Protein AF-A0A7V3WPP1-F1 (afdb_monomer_lite)

Secondary structure (DSSP, 8-state):
--GGGGHHHHHHHHHHHHHH---SS--HHHHHHHHHHHHHHHHHHHHT--TT--EEEEE-SSEEEEEE--SSSSPEEEEEE----TTS--S--------

pLDDT: mean 90.32, std 13.7, range [46.19, 98.62]

Sequence (99 aa):
MTVDWFEPEMTQALEAYSKYIVCVDKTPEDCKRSLRSLMEKAIKAYLGRGPNLRHGIALDRHLTVILSQTDGDRPLCGIYFNLHSPYQKGLGQRTTKAA

Radius of gyration: 15.81 Å; chains: 1; bounding box: 43×26×37 Å

Structure (mmCIF, N/CA/C/O backbone):
data_AF-A0A7V3WPP1-F1
#
_entry.id   AF-A0A7V3WPP1-F1
#
loop_
_atom_site.group_PDB
_atom_site.id
_atom_site.type_symbol
_atom_site.label_atom_id
_atom_site.label_alt_id
_atom_site.label_comp_id
_atom_site.label_asym_id
_atom_site.label_entity_id
_atom_site.label_seq_id
_atom_site.pdbx_PDB_ins_code
_atom_site.Cartn_x
_atom_site.Cartn_y
_atom_site.Cartn_z
_atom_site.occupancy
_atom_site.B_iso_or_equiv
_atom_site.auth_seq_id
_atom_site.auth_comp_id
_atom_site.auth_asym_id
_atom_site.auth_atom_id
_atom_site.pdbx_PDB_model_num
ATOM 1 N N . MET A 1 1 ? 13.350 -2.616 -8.752 1.00 87.44 1 MET A N 1
ATOM 2 C CA . MET A 1 1 ? 12.389 -1.914 -7.878 1.00 87.44 1 MET A CA 1
ATOM 3 C C . MET A 1 1 ? 11.969 -2.863 -6.769 1.00 87.44 1 MET A C 1
ATOM 5 O O . MET A 1 1 ? 11.411 -3.909 -7.077 1.00 87.44 1 MET A O 1
ATOM 9 N N . THR A 1 2 ? 12.312 -2.550 -5.522 1.00 93.56 2 THR A N 1
ATOM 10 C CA . THR A 1 2 ? 11.959 -3.340 -4.329 1.00 93.56 2 THR A CA 1
ATOM 11 C C . THR A 1 2 ? 11.008 -2.540 -3.442 1.00 93.56 2 THR A C 1
ATOM 13 O O . THR A 1 2 ? 10.777 -1.360 -3.697 1.00 93.56 2 THR A O 1
ATOM 16 N N . VAL A 1 3 ? 10.439 -3.173 -2.415 1.00 95.00 3 VAL A N 1
ATOM 17 C CA . VAL A 1 3 ? 9.540 -2.500 -1.460 1.00 95.00 3 VAL A CA 1
ATOM 18 C C . VAL A 1 3 ? 10.240 -1.349 -0.746 1.00 95.00 3 VAL A C 1
ATOM 20 O O . VAL A 1 3 ? 9.644 -0.292 -0.580 1.00 95.00 3 VAL A O 1
ATOM 23 N N . ASP A 1 4 ? 11.514 -1.529 -0.399 1.00 95.31 4 ASP A N 1
ATOM 24 C CA . ASP A 1 4 ? 12.275 -0.565 0.403 1.00 95.31 4 ASP A CA 1
ATOM 25 C C . ASP A 1 4 ? 12.445 0.793 -0.309 1.00 95.31 4 ASP A C 1
ATOM 27 O O . ASP A 1 4 ? 12.654 1.814 0.340 1.00 95.31 4 ASP A O 1
ATOM 31 N N . TRP A 1 5 ? 12.279 0.846 -1.641 1.00 95.19 5 TRP A N 1
ATOM 32 C CA . TRP A 1 5 ? 12.213 2.108 -2.391 1.00 95.19 5 TRP A CA 1
ATOM 33 C C . TRP A 1 5 ? 11.041 3.001 -1.983 1.00 95.19 5 TRP A C 1
ATOM 35 O O . TRP A 1 5 ? 11.113 4.200 -2.241 1.00 95.19 5 TRP A O 1
ATOM 45 N N . PHE A 1 6 ? 9.980 2.440 -1.401 1.00 97.19 6 PHE A N 1
ATOM 46 C CA . 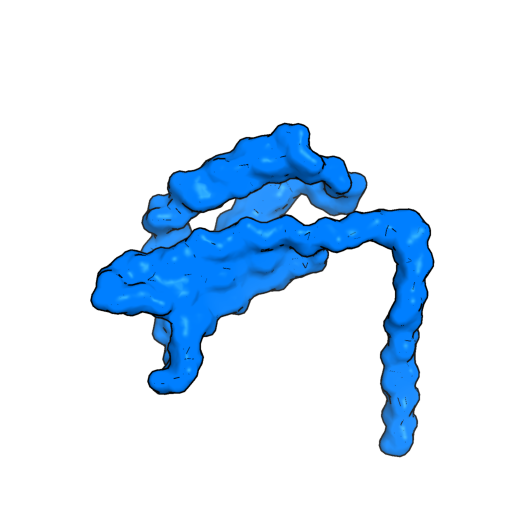PHE A 1 6 ? 8.763 3.146 -0.990 1.00 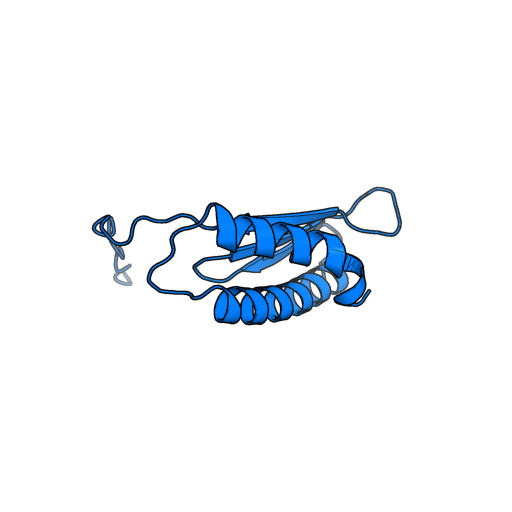97.19 6 PHE A CA 1
ATOM 47 C C . PHE A 1 6 ? 8.574 3.167 0.533 1.00 97.19 6 PHE A C 1
ATOM 49 O O . PHE A 1 6 ? 7.489 3.480 1.020 1.00 97.19 6 PHE A O 1
ATOM 56 N N . GLU A 1 7 ? 9.615 2.830 1.305 1.00 96.94 7 GLU A N 1
ATOM 57 C CA . GLU A 1 7 ? 9.569 2.869 2.771 1.00 96.94 7 GLU A CA 1
ATOM 58 C C . GLU A 1 7 ? 9.148 4.244 3.333 1.00 96.94 7 GLU A C 1
ATOM 60 O O . GLU A 1 7 ? 8.360 4.260 4.284 1.00 96.94 7 GLU A O 1
ATOM 65 N N . PRO A 1 8 ? 9.568 5.398 2.760 1.00 97.75 8 PRO A N 1
ATOM 66 C CA . PRO A 1 8 ? 9.098 6.706 3.217 1.00 97.75 8 PRO A CA 1
ATOM 67 C C . PRO A 1 8 ? 7.579 6.864 3.085 1.00 97.75 8 PRO A C 1
ATOM 69 O O . PRO A 1 8 ? 6.910 7.259 4.040 1.00 97.75 8 PRO A O 1
ATOM 72 N N . GLU A 1 9 ? 7.021 6.503 1.928 1.00 98.19 9 GLU A N 1
ATOM 73 C CA . GLU A 1 9 ? 5.584 6.569 1.668 1.00 98.19 9 GLU A CA 1
ATOM 74 C C . GLU A 1 9 ? 4.808 5.605 2.575 1.00 98.19 9 GLU A C 1
ATOM 76 O O . GLU A 1 9 ? 3.756 5.963 3.111 1.00 98.19 9 GLU A O 1
ATOM 81 N N . MET A 1 10 ? 5.333 4.394 2.802 1.00 98.00 10 MET A N 1
ATOM 82 C CA . MET A 1 10 ? 4.701 3.431 3.705 1.00 98.00 10 MET A CA 1
ATOM 83 C C . MET A 1 10 ? 4.733 3.896 5.162 1.00 98.00 10 MET A C 1
ATOM 85 O O . MET A 1 10 ? 3.729 3.766 5.860 1.00 98.00 10 MET A O 1
ATOM 89 N N . THR A 1 11 ? 5.852 4.458 5.620 1.00 98.12 11 THR A N 1
ATOM 90 C CA . THR A 1 11 ? 5.993 4.978 6.987 1.00 98.12 11 THR A CA 1
ATOM 91 C C . THR A 1 11 ? 5.001 6.110 7.224 1.00 98.12 11 THR A C 1
ATOM 93 O O . THR A 1 11 ? 4.232 6.062 8.184 1.00 98.12 11 THR A O 1
ATOM 96 N N . GLN A 1 12 ? 4.928 7.067 6.294 1.00 98.19 12 GLN A N 1
ATOM 97 C CA . GLN A 1 12 ? 3.975 8.172 6.365 1.00 98.19 12 GLN A CA 1
ATOM 98 C C . GLN A 1 12 ? 2.521 7.677 6.384 1.00 98.19 12 GLN A C 1
ATOM 100 O O . GLN A 1 12 ? 1.695 8.182 7.149 1.00 98.19 12 GLN A O 1
ATOM 105 N N . ALA A 1 13 ? 2.192 6.667 5.574 1.00 97.88 13 ALA A N 1
ATOM 106 C CA . ALA A 1 13 ? 0.866 6.064 5.585 1.00 97.88 13 ALA A CA 1
ATOM 107 C C . ALA A 1 13 ? 0.558 5.388 6.932 1.00 97.88 13 ALA A C 1
ATOM 109 O O . ALA A 1 13 ? -0.541 5.547 7.456 1.00 97.88 13 ALA A O 1
ATOM 110 N N . LEU A 1 14 ? 1.505 4.667 7.534 1.00 97.75 14 LEU A N 1
ATOM 111 C CA . LEU A 1 14 ? 1.289 4.007 8.826 1.00 97.75 14 LEU A CA 1
ATOM 112 C C . LEU A 1 14 ? 1.115 5.001 9.977 1.00 97.75 14 LEU A C 1
ATOM 114 O O . LEU A 1 14 ? 0.237 4.805 10.819 1.00 97.75 14 LEU A O 1
ATOM 118 N N . GLU A 1 15 ? 1.877 6.094 9.981 1.00 97.94 15 GLU A N 1
ATOM 119 C CA . GLU A 1 15 ? 1.678 7.199 10.923 1.00 97.94 15 GLU A CA 1
ATOM 120 C C . GLU A 1 15 ? 0.286 7.822 10.763 1.00 97.94 15 GLU A C 1
ATOM 122 O O . GLU A 1 15 ? -0.437 8.011 11.747 1.00 97.94 15 GLU A O 1
ATOM 127 N N . ALA A 1 16 ? -0.132 8.081 9.520 1.00 97.38 16 ALA A N 1
ATOM 128 C CA . ALA A 1 16 ? -1.459 8.609 9.229 1.00 97.38 16 ALA A CA 1
ATOM 129 C C . ALA A 1 16 ? -2.573 7.636 9.648 1.00 97.38 16 ALA A C 1
ATOM 131 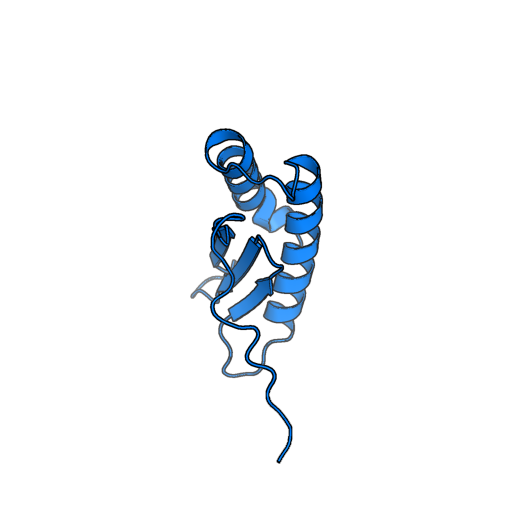O O . ALA A 1 16 ? -3.569 8.064 10.233 1.00 97.38 16 ALA A O 1
ATOM 132 N N . TYR A 1 17 ? -2.392 6.334 9.411 1.00 96.88 17 TYR A N 1
ATOM 133 C CA . TYR A 1 17 ? -3.332 5.299 9.833 1.00 96.88 17 TYR A CA 1
ATOM 134 C C . TYR A 1 17 ? -3.507 5.309 11.350 1.00 96.88 17 TYR A C 1
ATOM 136 O O . TYR A 1 17 ? -4.628 5.397 11.839 1.00 96.88 17 TYR A O 1
ATOM 144 N N . SER A 1 18 ? -2.398 5.299 12.094 1.00 95.88 18 SER A N 1
ATOM 145 C CA . SER A 1 18 ? -2.432 5.276 13.556 1.00 95.88 18 SER A CA 1
ATOM 146 C C . SER A 1 18 ? -3.025 6.546 14.167 1.00 95.88 18 SER A C 1
ATOM 148 O O . SER A 1 18 ? -3.579 6.483 15.262 1.00 95.88 18 SER A O 1
ATOM 150 N N . LYS A 1 19 ? -2.874 7.700 13.509 1.00 96.69 19 LYS A N 1
ATOM 151 C CA . LYS A 1 19 ? -3.303 8.993 14.053 1.00 96.69 19 LYS A CA 1
ATOM 152 C C . LYS A 1 19 ? -4.729 9.375 13.666 1.00 96.69 19 LYS A C 1
ATOM 154 O O . LYS A 1 19 ? -5.417 10.011 14.460 1.00 96.69 19 LYS A O 1
ATOM 159 N N . TYR A 1 20 ? -5.155 9.034 12.452 1.00 95.50 20 TYR A N 1
ATOM 160 C CA . TYR A 1 20 ? -6.383 9.571 11.862 1.00 95.50 20 TYR A CA 1
ATOM 161 C C . TYR A 1 20 ? -7.422 8.508 11.508 1.00 95.50 20 TYR A C 1
ATOM 163 O O . TYR A 1 20 ? -8.595 8.848 11.356 1.00 95.50 20 TYR A O 1
ATOM 171 N N . ILE A 1 21 ? -7.031 7.241 11.356 1.00 93.62 21 ILE A N 1
ATOM 172 C CA . ILE A 1 21 ? -7.933 6.199 10.866 1.00 93.62 21 ILE A CA 1
ATOM 173 C C . ILE A 1 21 ? -8.407 5.320 12.020 1.00 93.62 21 ILE A C 1
ATOM 175 O O . ILE A 1 21 ? -7.636 4.601 12.648 1.00 93.62 21 ILE A O 1
ATOM 179 N N . VAL A 1 22 ? -9.719 5.330 12.253 1.00 91.50 22 VAL A N 1
ATOM 180 C CA . VAL A 1 22 ? -10.377 4.403 13.178 1.00 91.50 22 VAL A CA 1
ATOM 181 C C . VAL A 1 22 ? -10.955 3.249 12.369 1.00 91.50 22 VAL A C 1
ATOM 183 O O . VAL A 1 22 ? -11.955 3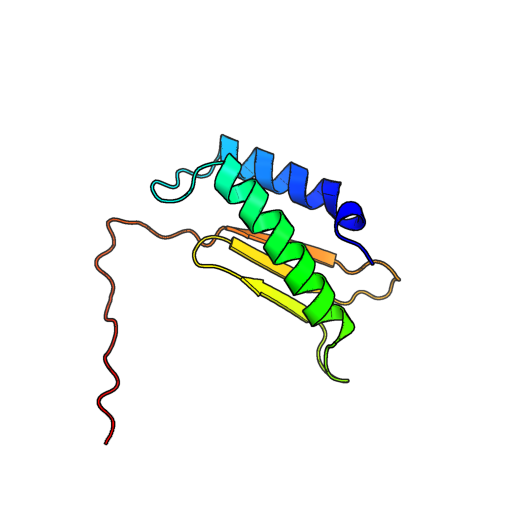.406 11.671 1.00 91.50 22 VAL A O 1
ATOM 186 N N . CYS A 1 23 ? -10.319 2.083 12.455 1.00 91.88 23 CYS A N 1
ATOM 187 C CA . CYS A 1 23 ? -10.759 0.866 11.780 1.00 91.88 23 CYS A CA 1
ATOM 188 C C . CYS A 1 23 ? -10.951 -0.252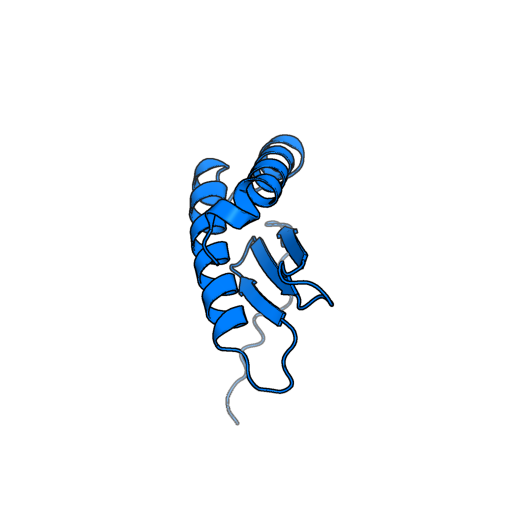 12.805 1.00 91.88 23 CYS A C 1
ATOM 190 O O . CYS A 1 23 ? -10.003 -0.641 13.482 1.00 91.88 23 CYS A O 1
ATOM 192 N N . VAL A 1 24 ? -12.175 -0.773 12.909 1.00 90.56 24 VAL A N 1
ATOM 193 C CA . VAL A 1 24 ? -12.520 -1.834 13.874 1.00 90.56 24 VAL A CA 1
ATOM 194 C C . VAL A 1 24 ? -11.957 -3.192 13.440 1.00 90.56 24 VAL A C 1
ATOM 196 O O . VAL A 1 24 ? -11.563 -3.995 14.278 1.00 90.56 24 VAL A O 1
ATOM 199 N N . ASP A 1 25 ? -11.868 -3.423 12.128 1.00 91.00 25 ASP A N 1
ATOM 200 C CA . ASP A 1 25 ? -11.540 -4.735 11.555 1.00 91.00 25 ASP A CA 1
ATOM 201 C C . ASP A 1 25 ? -10.037 -4.952 11.312 1.00 91.00 25 ASP A C 1
ATOM 203 O O . ASP A 1 25 ? -9.616 -6.063 10.994 1.00 91.00 25 ASP A O 1
ATOM 207 N N . LYS A 1 26 ? -9.214 -3.898 11.387 1.00 93.25 26 LYS A N 1
ATOM 208 C CA . LYS A 1 26 ? -7.795 -3.962 11.012 1.00 93.25 26 LYS A CA 1
ATOM 209 C C . LYS A 1 26 ? -6.940 -3.128 11.959 1.00 93.25 26 LYS A C 1
ATOM 211 O O . LYS A 1 26 ? -7.003 -1.898 11.951 1.00 93.25 26 LYS A O 1
ATOM 216 N N . THR A 1 27 ? -6.099 -3.799 12.741 1.00 95.50 27 THR A N 1
ATOM 217 C CA . THR A 1 27 ? -5.163 -3.134 13.659 1.00 95.50 27 THR A CA 1
ATOM 218 C C . THR A 1 27 ? -4.032 -2.421 12.898 1.00 95.50 27 THR A C 1
ATOM 220 O O . THR A 1 27 ? -3.794 -2.728 11.724 1.00 95.50 27 THR A O 1
ATOM 223 N N . PRO A 1 28 ? -3.290 -1.488 13.526 1.00 95.69 28 PRO A N 1
ATOM 224 C CA . PRO A 1 28 ? -2.114 -0.875 12.902 1.00 95.69 28 PRO A CA 1
ATOM 225 C C . PRO A 1 28 ? -1.046 -1.891 12.459 1.00 95.69 28 PRO A C 1
ATOM 227 O O . PRO A 1 28 ? -0.469 -1.744 11.382 1.00 95.69 28 PRO A O 1
ATOM 230 N N . GLU A 1 29 ? -0.834 -2.964 13.226 1.00 96.25 29 GLU A N 1
ATOM 231 C CA . GLU A 1 29 ? 0.134 -4.014 12.874 1.00 96.25 29 GLU A CA 1
ATOM 232 C C . GLU A 1 29 ? -0.345 -4.843 11.667 1.00 96.25 29 GLU A C 1
ATOM 234 O O . GLU A 1 29 ? 0.426 -5.158 10.757 1.00 96.25 29 GLU A O 1
ATOM 239 N N . ASP A 1 30 ? -1.647 -5.141 11.591 1.00 96.81 30 ASP A N 1
ATOM 240 C CA . ASP A 1 30 ? -2.252 -5.772 10.409 1.00 96.81 30 ASP A CA 1
ATOM 241 C C . ASP A 1 30 ? -2.184 -4.869 9.178 1.00 96.81 30 ASP A C 1
ATOM 243 O O . ASP A 1 30 ? -1.956 -5.345 8.061 1.00 96.81 30 ASP A O 1
ATOM 247 N N . CYS A 1 31 ? -2.359 -3.560 9.373 1.00 96.62 31 CYS A N 1
ATOM 248 C CA . CYS A 1 31 ? -2.218 -2.551 8.333 1.00 96.62 31 CYS A CA 1
ATOM 249 C C . CYS A 1 31 ? -0.792 -2.538 7.775 1.00 96.62 31 CYS A C 1
ATOM 251 O O . CYS A 1 31 ? -0.628 -2.646 6.563 1.00 96.62 31 CYS A O 1
ATOM 253 N N . LYS A 1 32 ? 0.233 -2.546 8.637 1.00 97.25 32 LYS A N 1
ATOM 254 C CA . LYS A 1 32 ? 1.647 -2.649 8.239 1.00 97.25 32 LYS A CA 1
ATOM 255 C C . LYS A 1 32 ? 1.932 -3.894 7.403 1.00 97.25 32 LYS A C 1
ATOM 257 O O . LYS A 1 32 ? 2.517 -3.792 6.323 1.00 97.25 32 LYS A O 1
ATOM 262 N N . ARG A 1 33 ? 1.472 -5.063 7.859 1.00 97.69 33 ARG A N 1
ATOM 263 C CA . ARG A 1 33 ? 1.621 -6.328 7.118 1.00 97.69 33 ARG A CA 1
ATOM 264 C C . ARG A 1 33 ? 0.922 -6.281 5.758 1.00 97.69 33 ARG A C 1
ATOM 266 O O . ARG A 1 33 ? 1.509 -6.668 4.747 1.00 97.69 33 ARG A O 1
ATOM 273 N N . SER A 1 34 ? -0.310 -5.770 5.728 1.00 97.25 34 SER A N 1
ATOM 274 C CA . SER A 1 34 ? -1.094 -5.625 4.496 1.00 97.25 34 SER A CA 1
ATOM 275 C C . SER A 1 34 ? -0.415 -4.671 3.517 1.00 97.25 34 SER A C 1
ATOM 277 O O . SER A 1 34 ? -0.265 -5.005 2.347 1.00 97.25 34 SER A O 1
ATOM 279 N N . LEU A 1 35 ? 0.043 -3.514 3.997 1.00 97.94 35 LEU A N 1
ATOM 280 C CA . LEU A 1 35 ? 0.679 -2.480 3.190 1.00 97.94 35 LEU A CA 1
ATOM 281 C C . LEU A 1 35 ? 1.946 -3.000 2.509 1.00 97.94 35 LEU A C 1
ATOM 283 O O . LEU A 1 35 ? 2.093 -2.827 1.302 1.00 97.94 35 LEU A O 1
ATOM 287 N N . ARG A 1 36 ? 2.799 -3.727 3.245 1.00 98.00 36 ARG A N 1
ATOM 288 C CA . ARG A 1 36 ? 3.994 -4.361 2.673 1.00 98.00 36 ARG A CA 1
ATOM 289 C C . ARG A 1 36 ? 3.633 -5.352 1.561 1.00 98.00 36 ARG A C 1
ATOM 291 O O . ARG A 1 36 ? 4.173 -5.265 0.461 1.00 98.00 36 ARG A O 1
ATOM 298 N N . SER A 1 37 ? 2.670 -6.246 1.808 1.00 98.06 37 SER A N 1
ATOM 299 C CA . SER A 1 37 ? 2.222 -7.226 0.802 1.00 98.06 37 SER A CA 1
ATOM 300 C C . SER A 1 37 ? 1.578 -6.567 -0.425 1.00 98.06 37 SER A C 1
ATOM 302 O O . SER A 1 37 ? 1.786 -7.007 -1.558 1.00 98.06 37 SER A O 1
ATOM 304 N N . LEU A 1 38 ? 0.785 -5.511 -0.225 1.00 98.44 38 LEU A N 1
ATOM 305 C CA . LEU A 1 38 ? 0.169 -4.756 -1.315 1.00 98.44 38 LEU A CA 1
ATOM 306 C C . LEU A 1 38 ? 1.215 -3.998 -2.131 1.00 98.44 38 LEU A C 1
ATOM 308 O O . LEU A 1 38 ? 1.100 -3.972 -3.352 1.00 98.44 38 LEU A O 1
ATOM 312 N N . MET A 1 39 ? 2.257 -3.460 -1.496 1.00 98.50 39 MET A N 1
ATOM 313 C CA . MET A 1 39 ? 3.367 -2.824 -2.200 1.00 98.50 39 MET A CA 1
ATOM 314 C C . MET A 1 39 ? 4.080 -3.813 -3.129 1.00 98.50 39 MET A C 1
ATOM 316 O O . MET A 1 39 ? 4.253 -3.528 -4.310 1.00 98.50 39 MET A O 1
ATOM 320 N N . GLU A 1 40 ? 4.412 -5.016 -2.651 1.00 98.25 40 GLU A N 1
ATOM 321 C CA . GLU A 1 40 ? 5.013 -6.073 -3.486 1.00 98.25 40 GLU A CA 1
ATOM 322 C C . GLU A 1 40 ? 4.134 -6.420 -4.695 1.00 98.25 40 GLU A C 1
ATOM 324 O O . GLU A 1 40 ? 4.615 -6.530 -5.828 1.00 98.25 40 GLU A O 1
ATOM 329 N N . LYS A 1 41 ? 2.822 -6.551 -4.472 1.00 98.44 41 LYS A N 1
ATOM 330 C CA . LYS A 1 41 ? 1.846 -6.824 -5.534 1.00 98.44 41 LYS A CA 1
ATOM 331 C C . LYS A 1 41 ? 1.738 -5.664 -6.523 1.00 98.44 41 LYS A C 1
ATOM 333 O O . LYS A 1 41 ? 1.699 -5.917 -7.725 1.00 98.44 41 LYS A O 1
ATOM 338 N N . ALA A 1 42 ? 1.732 -4.419 -6.049 1.00 98.38 42 ALA A N 1
ATOM 339 C CA . ALA A 1 42 ? 1.683 -3.229 -6.893 1.00 98.38 42 ALA A CA 1
ATOM 340 C C . ALA A 1 42 ? 2.958 -3.089 -7.737 1.00 98.38 42 ALA A C 1
ATOM 342 O O . ALA A 1 42 ? 2.862 -2.804 -8.928 1.00 98.38 42 ALA A O 1
ATOM 343 N N . ILE A 1 43 ? 4.136 -3.382 -7.170 1.00 98.12 43 ILE A N 1
ATOM 344 C CA . ILE A 1 43 ? 5.414 -3.450 -7.898 1.00 98.12 43 ILE A CA 1
ATOM 345 C C . ILE A 1 43 ? 5.336 -4.504 -9.002 1.00 98.12 43 ILE A C 1
ATOM 347 O O . ILE A 1 43 ? 5.653 -4.209 -10.154 1.00 98.12 43 ILE A O 1
ATOM 351 N N . LYS A 1 44 ? 4.879 -5.720 -8.680 1.00 98.00 44 LYS A N 1
ATOM 352 C CA . LYS A 1 44 ? 4.733 -6.795 -9.670 1.00 98.00 44 LYS A CA 1
ATOM 353 C C . LYS A 1 44 ? 3.765 -6.403 -10.788 1.00 98.00 44 LYS A C 1
ATOM 355 O O . LYS A 1 44 ? 4.081 -6.598 -11.959 1.00 98.00 44 LYS A O 1
ATOM 360 N N . ALA A 1 45 ? 2.618 -5.822 -10.435 1.00 97.94 45 ALA A N 1
ATOM 361 C CA . ALA A 1 45 ? 1.630 -5.335 -11.393 1.00 97.94 45 ALA A CA 1
ATOM 362 C C . ALA A 1 45 ? 2.193 -4.206 -12.267 1.00 97.94 45 ALA A C 1
ATOM 364 O O . ALA A 1 45 ? 1.963 -4.196 -13.470 1.00 97.94 45 ALA A O 1
ATOM 365 N N . TYR A 1 46 ? 2.968 -3.290 -11.683 1.00 97.50 46 TYR A N 1
ATOM 366 C CA . TYR A 1 46 ? 3.608 -2.199 -12.409 1.00 97.50 46 TYR A CA 1
ATOM 367 C C . TYR A 1 46 ? 4.644 -2.732 -13.399 1.00 97.50 46 TYR A C 1
ATOM 369 O O . TYR A 1 46 ? 4.616 -2.365 -14.565 1.00 97.50 46 TYR A O 1
ATOM 377 N N . LEU A 1 47 ? 5.547 -3.618 -12.977 1.00 95.88 47 LEU A N 1
ATOM 378 C CA . LEU A 1 47 ? 6.592 -4.158 -13.853 1.00 95.88 47 LEU A CA 1
ATOM 379 C C . LEU A 1 47 ? 6.029 -5.064 -14.959 1.00 95.88 47 LEU A C 1
ATOM 381 O O . LEU A 1 47 ? 6.568 -5.077 -16.059 1.00 95.88 47 LEU A O 1
ATOM 385 N N . GLY A 1 48 ? 4.942 -5.791 -14.682 1.00 96.00 48 GLY A N 1
ATOM 386 C CA . GLY A 1 48 ? 4.266 -6.673 -15.639 1.00 96.00 48 GLY A CA 1
ATOM 387 C C . GLY A 1 48 ? 3.139 -6.016 -16.441 1.00 96.00 48 GLY A C 1
ATOM 388 O O . GLY A 1 48 ? 2.333 -6.728 -17.041 1.00 96.00 48 GLY A O 1
ATOM 389 N N . ARG A 1 49 ? 3.019 -4.684 -16.412 1.00 94.94 49 ARG A N 1
ATOM 390 C CA . ARG A 1 49 ? 1.917 -3.965 -17.062 1.00 94.94 49 ARG A CA 1
ATOM 391 C C . ARG A 1 49 ? 2.013 -4.040 -18.590 1.00 94.94 49 ARG A C 1
ATOM 393 O O . ARG A 1 49 ? 3.100 -4.044 -19.159 1.00 94.94 49 ARG A O 1
ATOM 400 N N . GLY A 1 50 ? 0.860 -4.072 -19.257 1.00 93.44 50 GLY A N 1
ATOM 401 C CA . GLY A 1 50 ? 0.787 -4.056 -20.720 1.00 93.44 50 GLY A CA 1
ATOM 402 C C . GLY A 1 50 ? 1.252 -2.722 -21.333 1.00 93.44 50 GLY A C 1
ATOM 403 O O . GLY A 1 50 ? 1.275 -1.707 -20.637 1.00 93.44 50 GLY A O 1
ATOM 404 N N . PRO A 1 51 ? 1.550 -2.687 -22.645 1.00 88.31 51 PRO A N 1
ATOM 405 C CA . PRO A 1 51 ? 2.218 -1.567 -23.326 1.00 88.31 51 PRO A CA 1
ATOM 406 C C . PRO A 1 51 ? 1.490 -0.208 -23.273 1.00 88.31 51 PRO A C 1
ATOM 408 O O . PRO A 1 51 ? 2.114 0.815 -23.524 1.00 88.31 51 PRO A O 1
ATOM 411 N N . ASN A 1 52 ? 0.206 -0.173 -22.901 1.00 91.56 52 ASN A N 1
ATOM 412 C CA . ASN A 1 52 ? -0.584 1.061 -22.756 1.00 91.56 52 ASN A CA 1
ATOM 413 C C . ASN A 1 52 ? -1.031 1.344 -21.310 1.00 91.56 52 ASN A C 1
ATOM 415 O O . ASN A 1 52 ? -1.766 2.300 -21.062 1.00 91.56 52 ASN A O 1
ATOM 419 N N . LEU A 1 53 ? -0.628 0.512 -20.348 1.00 94.62 53 LEU A N 1
ATOM 420 C CA . LEU A 1 53 ? -0.989 0.685 -18.947 1.00 94.62 53 LEU A CA 1
ATOM 421 C C . LEU A 1 53 ? 0.081 1.507 -18.232 1.00 94.62 53 LEU A C 1
ATOM 423 O O . LEU A 1 53 ? 1.273 1.225 -18.320 1.00 94.62 53 LEU A O 1
ATOM 427 N N . ARG A 1 54 ? -0.362 2.520 -17.487 1.00 95.75 54 ARG A N 1
ATOM 428 C CA . ARG A 1 54 ? 0.523 3.440 -16.756 1.00 95.75 54 ARG A CA 1
ATOM 429 C C . ARG A 1 54 ? 0.624 3.131 -15.267 1.00 95.75 54 ARG A C 1
ATOM 431 O O . ARG A 1 54 ? 1.457 3.726 -14.591 1.00 95.75 54 ARG A O 1
ATOM 438 N N . HIS A 1 55 ? -0.206 2.220 -14.758 1.00 97.44 55 HIS A N 1
ATOM 439 C CA . HIS A 1 55 ? -0.343 1.983 -13.326 1.00 97.44 55 HIS A CA 1
ATOM 440 C C . HIS A 1 55 ? -0.191 0.506 -12.967 1.00 97.44 55 HIS A C 1
ATOM 442 O O . HIS A 1 55 ? -0.716 -0.366 -13.656 1.00 97.44 55 HIS A O 1
ATOM 448 N N . GLY A 1 56 ? 0.493 0.244 -11.856 1.00 97.62 56 GLY A N 1
ATOM 449 C CA . GLY A 1 56 ? 0.412 -1.010 -11.118 1.00 97.62 56 GLY A CA 1
ATOM 450 C C . GLY A 1 56 ? -0.438 -0.785 -9.881 1.00 97.62 56 GLY A C 1
ATOM 451 O O . GLY A 1 56 ? -0.131 0.101 -9.086 1.00 97.62 56 GLY A O 1
ATOM 452 N N . ILE A 1 57 ? -1.515 -1.550 -9.734 1.00 98.19 57 ILE A N 1
ATOM 453 C CA . ILE A 1 57 ? -2.486 -1.360 -8.654 1.00 98.19 57 ILE A CA 1
ATOM 454 C C . ILE A 1 57 ? -2.621 -2.664 -7.882 1.00 98.19 57 ILE A C 1
ATOM 456 O O . ILE A 1 57 ? -2.772 -3.733 -8.473 1.00 98.19 57 ILE A O 1
ATOM 460 N N . ALA A 1 58 ? -2.599 -2.566 -6.559 1.00 98.44 58 ALA A N 1
ATOM 461 C CA . ALA A 1 58 ? -2.982 -3.644 -5.665 1.00 98.44 58 ALA A CA 1
ATOM 462 C C . ALA A 1 58 ? -3.861 -3.079 -4.552 1.00 98.44 58 ALA A C 1
ATOM 464 O O . ALA A 1 58 ? -3.581 -2.008 -4.018 1.00 98.44 58 ALA A O 1
ATOM 465 N N . LEU A 1 59 ? -4.917 -3.802 -4.188 1.00 98.00 59 LEU A N 1
ATOM 466 C CA . LEU A 1 59 ? -5.819 -3.384 -3.124 1.00 98.00 59 LEU A CA 1
ATOM 467 C C . LEU A 1 59 ? -6.297 -4.555 -2.273 1.00 98.00 59 LEU A C 1
ATOM 469 O O . LEU A 1 59 ? -6.312 -5.707 -2.709 1.00 98.00 59 LEU A O 1
ATOM 473 N N . ASP A 1 60 ? -6.725 -4.216 -1.066 1.00 95.19 60 ASP A N 1
ATOM 474 C CA . ASP A 1 60 ? -7.630 -5.010 -0.252 1.00 95.19 60 ASP A CA 1
ATOM 475 C C . ASP A 1 60 ? -8.856 -4.169 0.147 1.00 95.19 60 ASP A C 1
ATOM 477 O O . ASP A 1 60 ? -9.085 -3.072 -0.368 1.00 95.19 60 ASP A O 1
ATOM 481 N N . ARG A 1 61 ? -9.676 -4.682 1.067 1.00 91.69 61 ARG A N 1
ATOM 482 C CA . ARG A 1 61 ? -10.888 -3.993 1.528 1.00 91.69 61 ARG A CA 1
ATOM 483 C C . ARG A 1 61 ? -10.622 -2.609 2.145 1.00 91.69 61 ARG A C 1
ATOM 485 O O . ARG A 1 61 ? -11.489 -1.749 2.061 1.00 91.69 61 ARG A O 1
ATOM 492 N N . HIS A 1 62 ? -9.466 -2.392 2.764 1.00 93.56 62 HIS A N 1
ATOM 493 C CA . HIS A 1 62 ? -9.148 -1.201 3.561 1.00 93.56 62 HIS A CA 1
ATOM 494 C C . HIS A 1 62 ? -8.063 -0.317 2.937 1.00 93.56 62 HIS A C 1
ATOM 496 O O . HIS A 1 62 ? -7.953 0.846 3.317 1.00 93.56 62 HIS A O 1
ATOM 502 N N . LEU A 1 63 ? -7.251 -0.843 2.020 1.00 95.69 63 LEU A N 1
ATOM 503 C CA . LEU A 1 63 ? -6.090 -0.149 1.462 1.00 95.69 63 LEU A CA 1
ATOM 504 C C . LEU A 1 63 ? -5.994 -0.344 -0.047 1.00 95.69 63 LEU A C 1
ATOM 506 O O . LEU A 1 63 ? -6.187 -1.452 -0.543 1.00 95.69 63 LEU A O 1
ATOM 510 N N . THR A 1 64 ? -5.594 0.710 -0.751 1.00 98.31 64 THR A N 1
ATOM 511 C CA . THR A 1 64 ? -5.250 0.670 -2.175 1.00 98.31 64 THR A CA 1
ATOM 512 C C . THR A 1 64 ? -3.869 1.289 -2.383 1.00 98.31 64 THR A C 1
ATOM 514 O O . THR A 1 64 ? -3.635 2.426 -1.977 1.00 98.31 64 THR A O 1
ATOM 517 N N . VAL A 1 65 ? -2.961 0.554 -3.028 1.00 98.62 65 VAL A N 1
ATOM 518 C CA . VAL A 1 65 ? -1.625 1.017 -3.433 1.00 98.62 65 VAL A CA 1
ATOM 519 C C . VAL A 1 65 ? -1.591 1.159 -4.951 1.00 98.62 65 VAL A C 1
ATOM 521 O O . VAL A 1 65 ? -1.930 0.221 -5.676 1.00 98.62 65 VAL A O 1
ATOM 524 N N . ILE A 1 66 ? -1.167 2.328 -5.427 1.00 98.44 66 ILE A N 1
ATOM 525 C CA . ILE A 1 66 ? -1.059 2.668 -6.847 1.00 98.44 66 ILE A CA 1
ATOM 526 C C . ILE A 1 66 ? 0.364 3.143 -7.130 1.00 98.44 66 ILE A C 1
ATOM 528 O O . ILE A 1 66 ? 0.801 4.155 -6.590 1.00 98.44 66 ILE A O 1
ATOM 532 N N . LEU A 1 67 ? 1.064 2.451 -8.025 1.00 98.25 67 LEU A N 1
ATOM 533 C CA . LEU A 1 67 ? 2.318 2.915 -8.613 1.00 98.25 67 LEU A CA 1
ATOM 534 C C . LEU A 1 67 ? 2.038 3.450 -10.010 1.00 98.25 67 LEU A C 1
ATOM 536 O O . LEU A 1 67 ? 1.534 2.712 -10.853 1.00 98.25 67 LEU A O 1
ATOM 540 N N . SER A 1 68 ? 2.354 4.716 -10.253 1.00 97.44 68 SER A N 1
ATOM 541 C CA . SER A 1 68 ? 2.063 5.412 -11.506 1.00 97.44 68 SER A CA 1
ATOM 542 C C . SER A 1 68 ? 3.340 5.776 -12.239 1.00 97.44 68 SER A C 1
ATOM 544 O O . SER A 1 68 ? 4.279 6.298 -11.640 1.00 97.44 68 SER A O 1
ATOM 546 N N . GLN A 1 69 ? 3.354 5.527 -13.544 1.00 96.19 69 GLN A N 1
ATOM 547 C CA . GLN A 1 69 ? 4.454 5.916 -14.408 1.00 96.19 69 GLN A CA 1
ATOM 548 C C . GLN A 1 69 ? 4.602 7.436 -14.417 1.00 96.19 69 GLN A C 1
ATOM 550 O O . GLN A 1 69 ? 3.625 8.167 -14.576 1.00 96.19 69 GLN A O 1
ATOM 555 N N . THR A 1 70 ? 5.839 7.877 -14.243 1.00 94.06 70 THR A N 1
ATOM 556 C CA . THR A 1 70 ? 6.287 9.265 -14.343 1.00 94.06 70 THR A CA 1
ATOM 557 C C . THR A 1 70 ? 7.285 9.369 -15.498 1.00 94.06 70 THR A C 1
ATOM 559 O O . THR A 1 70 ? 7.633 8.358 -16.114 1.00 94.06 70 THR A O 1
ATOM 562 N N . ASP A 1 71 ? 7.753 10.580 -15.790 1.00 91.00 71 ASP A N 1
ATOM 563 C CA . ASP A 1 71 ? 8.796 10.800 -16.800 1.00 91.00 71 ASP A CA 1
ATOM 564 C C . ASP A 1 71 ? 10.196 10.356 -16.322 1.00 91.00 71 ASP A C 1
ATOM 566 O O . ASP A 1 71 ? 11.133 10.328 -17.114 1.00 91.00 71 ASP A O 1
ATOM 570 N N . GLY A 1 72 ? 10.350 10.008 -15.037 1.00 89.25 72 GLY A N 1
ATOM 571 C CA . GLY A 1 72 ? 11.610 9.559 -14.440 1.00 89.25 72 GLY A CA 1
ATOM 572 C C . GLY A 1 72 ? 11.627 8.075 -14.057 1.00 89.25 72 GLY A C 1
ATOM 573 O O . GLY A 1 72 ? 10.640 7.354 -14.190 1.00 89.25 72 GLY A O 1
ATOM 574 N N . ASP A 1 73 ? 12.760 7.629 -13.509 1.00 87.12 73 ASP A N 1
ATOM 575 C CA . ASP A 1 73 ? 13.003 6.213 -13.188 1.00 87.12 73 ASP A CA 1
ATOM 576 C C . ASP A 1 73 ? 12.206 5.698 -11.974 1.00 87.12 73 ASP A C 1
ATOM 578 O O . ASP A 1 73 ? 11.961 4.494 -11.841 1.00 87.12 73 ASP A O 1
ATOM 582 N N . ARG A 1 74 ? 11.793 6.599 -11.069 1.00 92.94 74 ARG A N 1
ATOM 583 C CA . ARG A 1 74 ? 11.012 6.264 -9.868 1.00 92.94 74 ARG A CA 1
ATOM 584 C C . ARG A 1 74 ? 9.527 6.559 -10.115 1.00 92.94 74 ARG A C 1
ATOM 586 O O . ARG A 1 74 ? 9.174 7.730 -10.292 1.00 92.94 74 ARG A O 1
ATOM 593 N N . PRO A 1 75 ? 8.641 5.545 -10.092 1.00 96.19 75 PRO A N 1
ATOM 594 C CA . PRO A 1 75 ? 7.216 5.788 -10.247 1.00 96.19 75 PRO A CA 1
ATOM 595 C C . PRO A 1 75 ? 6.656 6.522 -9.028 1.00 96.19 75 PRO A C 1
ATOM 597 O O . PRO A 1 75 ? 7.152 6.383 -7.908 1.00 96.19 75 PRO A O 1
ATOM 600 N N . LEU A 1 76 ? 5.584 7.274 -9.249 1.00 97.06 76 LEU A N 1
ATOM 601 C CA . LEU A 1 76 ? 4.838 7.925 -8.181 1.00 97.06 76 LEU A CA 1
ATOM 602 C C . LEU A 1 76 ? 4.054 6.870 -7.394 1.00 97.06 76 LEU A C 1
ATOM 604 O O . LEU A 1 76 ? 3.333 6.071 -7.992 1.00 97.06 76 LEU A O 1
ATOM 608 N N . CYS A 1 77 ? 4.157 6.893 -6.067 1.00 98.12 77 CYS A N 1
ATOM 609 C CA . CYS A 1 77 ? 3.437 5.985 -5.179 1.00 98.12 77 CYS A CA 1
ATOM 610 C C . CYS A 1 77 ? 2.287 6.709 -4.470 1.00 98.12 77 CYS A C 1
ATOM 612 O O . CYS A 1 77 ? 2.511 7.654 -3.720 1.00 98.12 77 C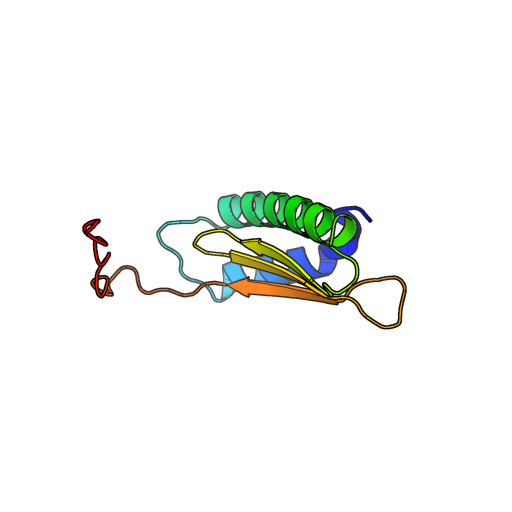YS A O 1
ATOM 614 N N . GLY A 1 78 ? 1.058 6.242 -4.690 1.00 98.12 78 GLY A N 1
ATOM 615 C CA . GLY A 1 78 ? -0.135 6.673 -3.966 1.00 98.12 78 GLY A CA 1
ATOM 616 C C . GLY A 1 78 ? -0.663 5.561 -3.063 1.00 98.12 78 GLY A C 1
ATOM 617 O O . GLY A 1 78 ? -0.886 4.442 -3.527 1.00 98.12 78 GLY A O 1
ATOM 618 N N . ILE A 1 79 ? -0.886 5.874 -1.785 1.00 98.31 79 ILE A N 1
ATOM 619 C CA . ILE A 1 79 ? -1.487 4.969 -0.796 1.00 98.31 79 ILE A CA 1
ATOM 620 C C . ILE A 1 79 ? -2.799 5.594 -0.323 1.00 98.31 79 ILE A C 1
ATOM 622 O O . ILE A 1 79 ? -2.813 6.707 0.199 1.00 98.31 79 ILE A O 1
ATOM 626 N N . TYR A 1 80 ? -3.900 4.871 -0.508 1.00 97.75 80 TYR A N 1
ATOM 627 C CA . TYR A 1 80 ? -5.248 5.327 -0.183 1.00 97.75 80 TYR A CA 1
ATOM 628 C C . TYR A 1 80 ? -5.879 4.416 0.868 1.00 97.75 80 TYR A C 1
ATOM 630 O O . TYR A 1 80 ? -5.832 3.190 0.748 1.00 97.75 80 TYR A O 1
ATOM 638 N N . PHE A 1 81 ? -6.515 5.020 1.873 1.00 96.56 81 PHE A N 1
ATOM 639 C CA . PHE A 1 81 ? -7.359 4.307 2.829 1.00 96.56 81 PHE A CA 1
ATOM 640 C C . PHE A 1 81 ? -8.782 4.218 2.279 1.00 96.56 81 PHE A C 1
ATOM 642 O O . PHE A 1 81 ? -9.439 5.236 2.059 1.00 96.56 81 PHE A O 1
ATOM 649 N N . ASN A 1 82 ? -9.273 2.998 2.076 1.00 93.38 82 ASN A N 1
ATOM 650 C CA . ASN A 1 82 ? -10.638 2.733 1.636 1.00 93.38 82 ASN A CA 1
ATOM 651 C C . ASN A 1 82 ? -11.579 2.883 2.845 1.00 93.38 82 ASN A C 1
ATOM 653 O O . ASN A 1 82 ? -11.922 1.910 3.527 1.00 93.38 82 ASN A O 1
ATOM 657 N N . LEU A 1 83 ? -11.944 4.130 3.153 1.00 87.25 83 LEU A N 1
ATOM 658 C CA . LEU A 1 83 ? -12.802 4.457 4.289 1.00 87.25 83 LEU A CA 1
ATOM 659 C C . LEU A 1 83 ? -14.231 3.989 4.022 1.00 87.25 83 LEU A C 1
ATOM 661 O O . LEU A 1 83 ? -14.872 4.408 3.060 1.00 87.25 83 LEU A O 1
ATOM 665 N N . HIS A 1 84 ? -14.735 3.132 4.901 1.00 82.38 84 HIS A N 1
ATOM 666 C CA . HIS A 1 84 ? -16.128 2.714 4.907 1.00 82.38 84 HIS A CA 1
ATOM 667 C C . HIS A 1 84 ? -16.642 2.700 6.341 1.00 82.38 84 HIS A C 1
ATOM 669 O O . HIS A 1 84 ? -15.899 2.406 7.278 1.00 82.38 84 HIS A O 1
ATOM 675 N N . SER A 1 85 ? -17.921 3.021 6.514 1.00 81.44 85 SER A N 1
ATOM 676 C CA . SER A 1 85 ? -18.560 2.911 7.819 1.00 81.44 85 SER A CA 1
ATOM 677 C C . SER A 1 85 ? -19.001 1.462 8.044 1.00 81.44 85 SER A C 1
ATOM 679 O O . SER A 1 85 ? -19.770 0.942 7.229 1.00 81.44 85 SER A O 1
ATOM 681 N N . PRO A 1 86 ? -18.588 0.804 9.146 1.00 76.44 86 PRO A N 1
ATOM 682 C CA . PRO A 1 86 ? -19.067 -0.539 9.478 1.00 76.44 86 PRO A CA 1
ATOM 683 C C . PRO A 1 86 ? -20.569 -0.552 9.812 1.00 76.44 86 PRO A C 1
ATOM 685 O O . PRO A 1 86 ? -21.199 -1.605 9.809 1.00 76.44 86 PRO A O 1
ATOM 688 N N . TYR A 1 87 ? -21.161 0.620 10.064 1.00 81.06 87 TYR A N 1
ATOM 689 C CA . TYR A 1 87 ? -22.581 0.792 10.376 1.00 81.06 87 TYR A CA 1
ATOM 690 C C . TYR A 1 87 ? -23.435 1.102 9.146 1.00 81.06 87 TYR A C 1
ATOM 692 O O . TYR A 1 87 ? -24.664 1.160 9.233 1.00 81.06 87 TYR A O 1
ATOM 700 N N . GLN A 1 88 ? -22.809 1.316 7.989 1.00 75.44 88 GLN A N 1
ATOM 701 C CA . GLN A 1 88 ? -23.538 1.532 6.755 1.00 75.44 88 GLN A CA 1
ATOM 702 C C . GLN A 1 88 ? -24.072 0.179 6.283 1.00 75.44 88 GLN A C 1
ATOM 704 O O . GLN A 1 88 ? -23.316 -0.677 5.827 1.00 75.44 88 GLN A O 1
ATOM 709 N N . LYS A 1 89 ? -25.391 -0.032 6.416 1.00 64.75 89 LYS A N 1
ATOM 710 C CA . LYS A 1 89 ? -26.073 -1.182 5.806 1.00 64.75 89 LYS A CA 1
ATOM 711 C C . LYS A 1 89 ? -25.678 -1.217 4.333 1.00 64.75 89 LYS A C 1
ATOM 713 O O . LYS A 1 89 ? -25.948 -0.257 3.612 1.00 64.75 89 LYS A O 1
ATOM 718 N N . GLY A 1 90 ? -25.015 -2.293 3.908 1.00 62.25 90 GLY A N 1
ATOM 719 C CA . GLY A 1 90 ? -24.594 -2.448 2.523 1.00 62.25 90 GLY A CA 1
ATOM 720 C C . GLY A 1 90 ? -25.791 -2.228 1.605 1.00 62.25 90 GLY A C 1
ATOM 721 O O . GLY A 1 90 ? -26.790 -2.941 1.715 1.00 62.25 90 GLY A O 1
ATOM 722 N N . LEU A 1 91 ? -25.709 -1.232 0.721 1.00 57.31 91 LEU A N 1
ATOM 723 C CA . LEU A 1 91 ? -26.632 -1.076 -0.401 1.00 57.31 91 LEU A CA 1
ATOM 724 C C . LEU A 1 91 ? -26.392 -2.242 -1.364 1.00 57.31 91 LEU A C 1
ATOM 726 O O . LEU A 1 91 ? -25.743 -2.086 -2.387 1.00 57.31 91 LEU A O 1
ATOM 730 N N . GLY A 1 92 ? -26.873 -3.424 -0.985 1.00 52.09 92 GLY A N 1
ATOM 731 C CA . GLY A 1 92 ? -26.913 -4.627 -1.795 1.00 52.09 92 GLY A CA 1
ATOM 732 C C . GLY A 1 92 ? -25.549 -5.123 -2.270 1.00 52.09 92 GLY A C 1
ATOM 733 O O . GLY A 1 92 ? -25.024 -4.679 -3.287 1.00 52.09 92 GLY A O 1
ATOM 734 N N . GLN A 1 93 ? -25.109 -6.248 -1.707 1.00 55.91 93 GLN A N 1
ATOM 735 C CA . GLN A 1 93 ? -24.730 -7.332 -2.609 1.00 55.91 93 GLN A CA 1
ATOM 736 C C . GLN A 1 93 ? -25.963 -7.601 -3.485 1.00 55.91 93 GLN A C 1
ATOM 738 O O . GLN A 1 93 ? -26.840 -8.381 -3.119 1.00 55.91 93 GLN A O 1
ATOM 743 N N . ARG A 1 94 ? -26.107 -6.872 -4.600 1.00 51.97 94 ARG A N 1
ATOM 744 C CA . ARG A 1 94 ? -27.016 -7.277 -5.665 1.00 51.97 94 ARG A CA 1
ATOM 745 C C . ARG A 1 94 ? -26.449 -8.597 -6.151 1.00 51.97 94 ARG A C 1
ATOM 747 O O . ARG A 1 94 ? -25.484 -8.627 -6.905 1.00 51.97 94 ARG A O 1
ATOM 754 N N . THR A 1 95 ? -27.018 -9.681 -5.647 1.00 46.19 95 THR A N 1
ATOM 755 C CA . THR A 1 95 ? -26.906 -10.997 -6.247 1.00 46.19 95 THR A CA 1
ATOM 756 C C . THR A 1 95 ? -27.345 -10.839 -7.694 1.00 46.19 95 THR A C 1
ATOM 758 O O . THR A 1 95 ? -28.528 -10.689 -7.994 1.00 46.19 95 THR A O 1
ATOM 761 N N . THR A 1 96 ? -26.382 -10.805 -8.611 1.00 54.41 96 THR A N 1
ATOM 762 C CA . THR A 1 96 ? -26.658 -11.035 -10.022 1.00 54.41 96 THR A CA 1
ATOM 763 C C . THR A 1 96 ? -27.150 -12.472 -10.119 1.00 54.41 96 THR A C 1
ATOM 765 O O . THR A 1 96 ? -26.352 -13.406 -10.165 1.00 54.41 96 THR A O 1
ATOM 768 N N . LYS A 1 97 ? -28.472 -12.667 -10.064 1.00 49.00 97 LYS A N 1
ATOM 769 C CA . LYS A 1 97 ? -29.076 -13.903 -10.558 1.00 49.00 97 LYS A CA 1
ATOM 770 C C . LYS A 1 97 ? -28.687 -14.004 -12.030 1.00 49.00 97 LYS A C 1
ATOM 772 O O . LYS A 1 97 ? -28.982 -13.090 -12.796 1.00 49.00 97 LYS A O 1
ATOM 777 N N . ALA A 1 98 ? -27.974 -15.072 -12.375 1.00 49.16 98 ALA A N 1
ATOM 778 C CA . ALA A 1 98 ? -27.733 -15.445 -13.758 1.00 49.16 98 ALA A CA 1
ATOM 779 C C . ALA A 1 98 ? -29.090 -15.617 -14.460 1.00 49.16 98 ALA A C 1
ATOM 781 O O . ALA A 1 98 ? -29.989 -16.248 -13.894 1.00 49.16 98 ALA A O 1
ATOM 782 N N . ALA A 1 99 ? -29.230 -14.984 -15.623 1.00 51.84 99 ALA A N 1
ATOM 783 C CA . ALA A 1 99 ? -30.320 -15.213 -16.565 1.00 51.84 99 ALA A CA 1
ATOM 784 C C . ALA A 1 99 ? -29.918 -16.322 -17.539 1.00 51.84 99 ALA A C 1
ATOM 786 O O . ALA A 1 99 ? -28.705 -16.398 -17.847 1.00 51.84 99 ALA A O 1
#

Foldseek 3Di:
DALVLCVVVLVVVLVCCVPPNDDPPADSVNVSVVVRVQSVQQVVQCVPDDPPDFWRWGDDQFKIWIFGDDPDPGTDIDIDTNDDDPPPDPPDPPPPPDD